Protein AF-A0AA40WFX5-F1 (afdb_monomer_lite)

pLDDT: mean 83.95, std 8.46, range [52.22, 93.69]

Secondary structure (DSSP, 8-state):
-HHHHHHHHHHHHHHHHHHHHHHHHHHHHHHHHHHHHHHHHHHHHHHPBPTTSS-B---HHHHHHHHT--

Structure (mmCIF, N/CA/C/O backbone):
data_AF-A0AA40WFX5-F1
#
_entry.id   AF-A0AA40WFX5-F1
#
loop_
_atom_site.group_PDB
_atom_site.id
_atom_site.type_symbol
_atom_site.label_atom_id
_atom_site.label_alt_id
_atom_site.label_comp_id
_atom_site.label_asym_id
_atom_site.label_entity_id
_atom_site.label_seq_id
_atom_site.pdbx_PDB_ins_code
_atom_site.Cartn_x
_atom_site.Cartn_y
_atom_site.Cartn_z
_atom_site.occupancy
_atom_site.B_iso_or_equiv
_atom_site.auth_seq_id
_atom_site.auth_comp_id
_atom_site.auth_asym_id
_atom_site.auth_atom_id
_atom_site.pdbx_PDB_model_num
ATOM 1 N N . MET A 1 1 ? -29.521 3.156 38.765 1.00 52.22 1 MET A N 1
ATOM 2 C CA . MET A 1 1 ? -29.520 2.945 37.296 1.00 52.22 1 MET A CA 1
ATOM 3 C C . MET A 1 1 ? -28.383 3.681 36.569 1.00 52.22 1 MET A C 1
ATOM 5 O O . MET A 1 1 ? -28.077 3.301 35.449 1.00 52.22 1 MET A O 1
ATOM 9 N N . GLU A 1 2 ? -27.684 4.637 37.192 1.00 59.59 2 GLU A N 1
ATOM 10 C CA . GLU A 1 2 ? -26.636 5.454 36.537 1.00 59.59 2 GLU A CA 1
ATOM 11 C C . GLU A 1 2 ? -25.342 4.699 36.172 1.00 59.59 2 GLU A C 1
ATOM 13 O O . GLU A 1 2 ? -24.755 4.928 35.117 1.00 59.59 2 GLU A O 1
ATOM 18 N N . VAL A 1 3 ? -24.917 3.733 36.994 1.00 65.94 3 VAL A N 1
ATOM 19 C CA . VAL A 1 3 ? -23.638 3.016 36.795 1.00 65.94 3 VAL A CA 1
ATOM 20 C C . VAL A 1 3 ? -23.641 2.138 35.533 1.00 65.94 3 VAL A C 1
ATOM 22 O O . VAL A 1 3 ? -22.592 1.885 34.940 1.00 65.94 3 VAL A O 1
ATOM 25 N N . LYS A 1 4 ? -24.819 1.663 35.104 1.00 70.75 4 LYS A N 1
ATOM 26 C CA . LYS A 1 4 ? -24.952 0.768 33.945 1.00 70.75 4 LYS A CA 1
ATOM 27 C C . LYS A 1 4 ? -24.809 1.540 32.628 1.00 70.75 4 LYS A C 1
ATOM 29 O O . LYS A 1 4 ? -24.030 1.118 31.780 1.00 70.75 4 LYS A O 1
ATOM 34 N N . GLY A 1 5 ? -25.452 2.707 32.523 1.00 77.38 5 GLY A N 1
ATOM 35 C CA . GLY A 1 5 ? -25.336 3.586 31.354 1.00 77.38 5 GLY A CA 1
ATOM 36 C C . GLY A 1 5 ? -23.923 4.143 31.163 1.00 77.38 5 GLY A C 1
ATOM 37 O O . GLY A 1 5 ? -23.432 4.205 30.040 1.00 77.38 5 GLY A O 1
ATOM 38 N N . LEU A 1 6 ? -23.213 4.449 32.256 1.00 81.81 6 LEU A N 1
ATOM 39 C CA . LEU A 1 6 ? -21.822 4.905 32.177 1.00 81.81 6 LEU A CA 1
ATOM 40 C C . LEU A 1 6 ? -20.877 3.807 31.657 1.00 81.81 6 LEU A C 1
ATOM 42 O O . LEU A 1 6 ? -20.009 4.075 30.829 1.00 81.81 6 LEU A O 1
ATOM 46 N N . LYS A 1 7 ? -21.051 2.557 32.106 1.00 83.12 7 LYS A N 1
ATOM 47 C CA . LYS A 1 7 ? -20.261 1.417 31.607 1.00 83.12 7 LYS A CA 1
ATOM 48 C C . LYS A 1 7 ? -20.481 1.180 30.115 1.00 83.12 7 LYS A C 1
ATOM 50 O O . LYS A 1 7 ? -19.522 0.909 29.396 1.00 83.12 7 LYS A O 1
ATOM 55 N N . GLU A 1 8 ? -21.722 1.302 29.663 1.00 85.94 8 GLU A N 1
ATOM 56 C CA . GLU A 1 8 ? -22.097 1.119 28.264 1.00 85.94 8 GLU A CA 1
ATOM 57 C C . GLU A 1 8 ? -21.519 2.238 27.384 1.00 85.94 8 GLU A C 1
ATOM 59 O O . GLU A 1 8 ? -20.849 1.955 26.391 1.00 85.94 8 GLU A O 1
ATOM 64 N N . ALA A 1 9 ? -21.623 3.496 27.827 1.00 82.31 9 ALA A N 1
ATOM 65 C CA . ALA A 1 9 ? -21.000 4.641 27.163 1.00 82.31 9 ALA A CA 1
ATOM 66 C C . ALA A 1 9 ? -19.468 4.500 27.055 1.00 82.31 9 ALA A C 1
ATOM 68 O O . ALA A 1 9 ? -18.892 4.741 25.993 1.00 82.31 9 ALA A O 1
ATOM 69 N N . ILE A 1 10 ? -18.796 4.049 28.122 1.00 81.56 10 ILE A N 1
ATOM 70 C CA . ILE A 1 10 ? -17.346 3.788 28.111 1.00 81.56 10 ILE A CA 1
ATOM 71 C C . ILE A 1 10 ? -16.996 2.650 27.141 1.00 81.56 10 ILE A C 1
ATOM 73 O O . ILE A 1 10 ? -15.965 2.720 26.469 1.00 81.56 10 ILE A O 1
ATOM 77 N N . SER A 1 11 ? -17.825 1.606 27.055 1.00 84.00 11 SER A N 1
ATOM 78 C CA . SER A 1 11 ? -17.613 0.492 26.122 1.00 84.00 11 SER A CA 1
ATOM 79 C C . SER A 1 11 ? -17.687 0.959 24.668 1.00 84.00 11 SER A C 1
ATOM 81 O O . SER A 1 11 ? -16.757 0.718 23.900 1.00 84.00 11 SER A O 1
ATOM 83 N N . VAL A 1 12 ? -18.729 1.719 24.319 1.00 82.06 12 VAL A N 1
ATOM 84 C CA . VAL A 1 12 ? -18.915 2.292 22.976 1.00 82.06 12 VAL A CA 1
ATOM 85 C C . VAL A 1 12 ? -17.770 3.239 22.611 1.00 82.06 12 VAL A C 1
ATOM 87 O O . VAL A 1 12 ? -17.237 3.168 21.504 1.00 82.06 12 VAL A O 1
ATOM 90 N N . LEU A 1 13 ? -17.324 4.087 23.544 1.00 77.50 13 LEU A N 1
ATOM 91 C CA . LEU A 1 13 ? -16.179 4.977 23.321 1.00 77.50 13 LEU A CA 1
ATOM 92 C C . LEU A 1 13 ? -14.879 4.198 23.077 1.00 77.50 13 LEU A C 1
ATOM 94 O O . LEU A 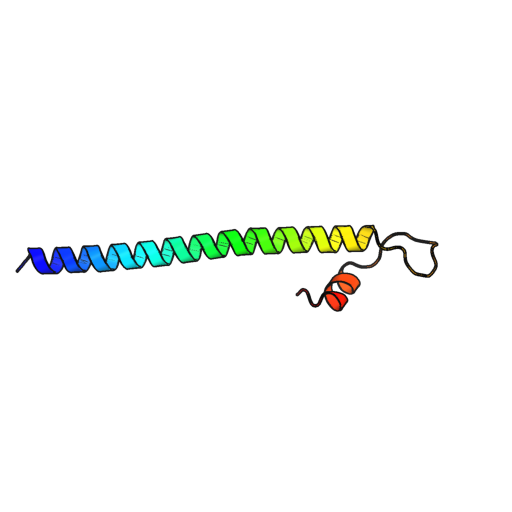1 13 ? -14.124 4.540 22.168 1.00 77.50 13 LEU A O 1
ATOM 98 N N . LYS A 1 14 ? -14.626 3.124 23.836 1.00 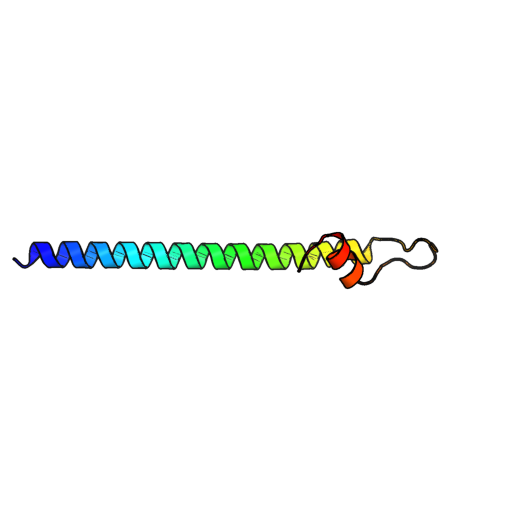79.12 14 LYS A N 1
ATOM 99 C CA . LYS A 1 14 ? -13.452 2.255 23.636 1.00 79.12 14 LYS A CA 1
ATOM 100 C C . LYS A 1 14 ? -13.494 1.517 22.299 1.00 79.12 14 LYS A C 1
ATOM 102 O O . LYS A 1 14 ? -12.451 1.337 21.670 1.00 79.12 14 LYS A O 1
ATOM 107 N N . GLU A 1 15 ? -14.668 1.080 21.858 1.00 76.75 15 GLU A N 1
ATOM 108 C CA . GLU A 1 15 ? -14.843 0.454 20.546 1.00 76.75 15 GLU A CA 1
ATOM 109 C C . GLU A 1 15 ? -14.633 1.452 19.404 1.00 76.75 15 GLU A C 1
ATOM 111 O O . GLU A 1 15 ? -13.925 1.149 18.438 1.00 76.75 15 GLU A O 1
ATOM 116 N N . LEU A 1 16 ? -15.176 2.665 19.538 1.00 78.62 16 LEU A N 1
ATOM 117 C CA . LEU A 1 16 ? -15.010 3.736 18.560 1.00 78.62 16 LEU A CA 1
ATOM 118 C C . LEU A 1 16 ? -13.542 4.160 18.435 1.00 78.62 16 LEU A C 1
ATOM 120 O O . LEU A 1 16 ? -13.034 4.266 17.313 1.00 78.62 16 LEU A O 1
ATOM 124 N N . ASP A 1 17 ? -12.846 4.316 19.563 1.00 77.06 17 ASP A N 1
ATOM 125 C CA . ASP A 1 17 ? -11.412 4.609 19.606 1.00 77.06 17 ASP A CA 1
ATOM 126 C C . ASP A 1 17 ? -10.589 3.488 18.952 1.00 77.06 17 ASP A C 1
ATOM 128 O O . ASP A 1 17 ? -9.823 3.736 18.019 1.00 77.06 17 ASP A O 1
ATOM 132 N N . ARG A 1 18 ? -10.828 2.218 19.311 1.00 75.50 18 ARG A N 1
ATOM 133 C CA . ARG A 1 18 ? -10.153 1.070 18.672 1.00 75.50 18 ARG A CA 1
ATOM 134 C C . ARG A 1 18 ? -10.391 1.012 17.166 1.00 75.50 18 ARG A C 1
ATOM 136 O O . ARG A 1 18 ? -9.448 0.754 16.410 1.00 75.50 18 ARG A O 1
ATOM 143 N N . GLY A 1 19 ? -11.616 1.263 16.709 1.00 83.75 19 GLY A N 1
ATOM 144 C CA . GLY A 1 19 ? -11.951 1.305 15.287 1.00 83.75 19 GLY A CA 1
ATOM 145 C C . GLY A 1 19 ? -11.268 2.469 14.567 1.00 83.75 19 GLY A C 1
ATOM 146 O O . GLY A 1 19 ? -10.787 2.321 13.440 1.00 83.75 19 GLY A O 1
ATOM 147 N N . TYR A 1 20 ? -11.190 3.637 15.205 1.00 82.94 20 TYR A N 1
ATOM 148 C CA . TYR A 1 20 ? -10.505 4.809 14.667 1.00 82.94 20 TYR A CA 1
ATOM 149 C C . TYR A 1 20 ? -8.989 4.596 14.575 1.00 82.94 20 TYR A C 1
ATOM 151 O O . TYR A 1 20 ? -8.419 4.744 13.491 1.00 82.94 20 TYR A O 1
ATOM 159 N N . VAL A 1 21 ? -8.354 4.151 15.662 1.00 83.44 21 VAL A N 1
ATOM 160 C CA . VAL A 1 21 ? -6.917 3.853 15.730 1.00 83.44 21 VAL A CA 1
ATOM 161 C C . VAL A 1 21 ? -6.535 2.771 14.724 1.00 83.44 21 VAL A C 1
ATOM 163 O O . VAL A 1 21 ? -5.566 2.932 13.983 1.00 83.44 21 VAL A O 1
ATOM 166 N N . THR A 1 22 ? -7.312 1.690 14.631 1.00 87.50 22 THR A N 1
ATOM 167 C CA . THR A 1 22 ? -7.061 0.616 13.657 1.00 87.50 22 THR A CA 1
ATOM 168 C C . THR A 1 22 ? -7.126 1.140 12.224 1.00 87.50 22 THR A C 1
ATOM 170 O O . THR A 1 22 ? -6.210 0.907 11.435 1.00 87.50 22 THR A O 1
ATOM 173 N N . ARG A 1 23 ? -8.154 1.928 11.883 1.00 88.50 23 ARG A N 1
ATOM 174 C CA . ARG A 1 23 ? -8.265 2.545 10.552 1.00 88.50 23 ARG A CA 1
ATOM 175 C C . ARG A 1 23 ? -7.119 3.516 10.269 1.00 88.50 23 ARG A C 1
ATOM 177 O O . ARG A 1 23 ? -6.603 3.519 9.153 1.00 88.50 23 ARG A O 1
ATOM 184 N N . ALA A 1 24 ? -6.700 4.315 11.248 1.00 86.00 24 ALA A N 1
ATOM 185 C CA . ALA A 1 24 ? -5.570 5.230 11.109 1.00 86.00 24 ALA A CA 1
ATOM 186 C C . ALA A 1 24 ? -4.258 4.474 10.844 1.00 86.00 24 ALA A C 1
ATOM 188 O O . ALA A 1 24 ? -3.531 4.820 9.910 1.00 86.00 24 ALA A O 1
ATOM 189 N N . LYS A 1 25 ? -4.001 3.387 11.585 1.00 86.81 25 LYS A N 1
ATOM 190 C CA . LYS A 1 25 ? -2.851 2.495 11.367 1.00 86.81 25 LYS A CA 1
ATOM 191 C C . LYS A 1 25 ? -2.858 1.900 9.960 1.00 86.81 25 LYS A C 1
ATOM 193 O O . LYS A 1 25 ? -1.855 1.996 9.257 1.00 86.81 25 LYS A O 1
ATOM 198 N N . ILE A 1 26 ? -3.995 1.368 9.507 1.00 92.81 26 ILE A N 1
ATOM 199 C CA . ILE A 1 26 ? -4.133 0.813 8.150 1.00 92.81 26 ILE A CA 1
ATOM 200 C C . ILE A 1 26 ? -3.851 1.884 7.087 1.00 92.81 26 ILE A C 1
ATOM 202 O O . ILE A 1 26 ? -3.111 1.632 6.137 1.00 92.81 26 ILE A O 1
ATOM 206 N N . ARG A 1 27 ? -4.377 3.107 7.246 1.00 91.94 27 ARG A N 1
AT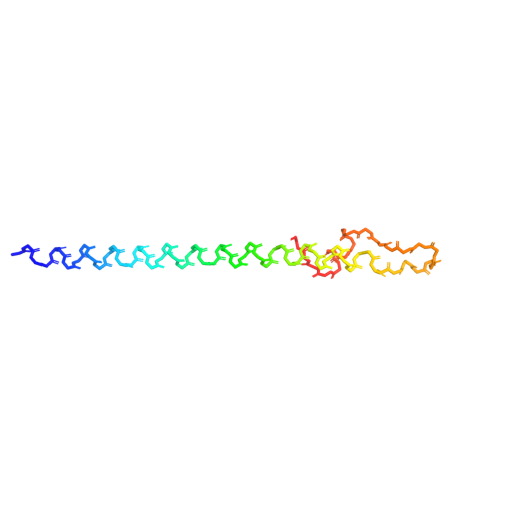OM 207 C CA . ARG A 1 27 ? -4.083 4.214 6.318 1.00 91.94 27 ARG A CA 1
ATOM 208 C C . ARG A 1 27 ? -2.597 4.560 6.290 1.00 91.94 27 ARG A C 1
ATOM 210 O O . ARG A 1 27 ? -2.062 4.793 5.207 1.00 91.94 27 ARG A O 1
ATOM 217 N N . ALA A 1 28 ? -1.937 4.592 7.447 1.00 92.44 28 ALA A N 1
ATOM 218 C CA . ALA A 1 28 ? -0.506 4.863 7.537 1.00 92.44 28 ALA A CA 1
ATOM 219 C C . ALA A 1 28 ? 0.312 3.792 6.798 1.00 92.44 28 ALA A C 1
ATOM 221 O O . ALA A 1 28 ? 1.128 4.134 5.941 1.00 92.44 28 ALA A O 1
ATOM 222 N N . ILE A 1 29 ? 0.018 2.509 7.039 1.00 92.88 29 ILE A N 1
ATOM 223 C CA . ILE A 1 29 ? 0.660 1.377 6.352 1.00 92.88 29 ILE A CA 1
ATOM 224 C C . ILE A 1 29 ? 0.449 1.476 4.838 1.00 92.88 29 ILE A C 1
ATOM 226 O O . ILE A 1 29 ? 1.413 1.444 4.074 1.00 92.88 29 ILE A O 1
ATOM 230 N N . ASN A 1 30 ? -0.791 1.690 4.393 1.00 92.69 30 ASN A N 1
ATOM 231 C CA . ASN A 1 30 ? -1.113 1.812 2.970 1.00 92.69 30 ASN A CA 1
ATOM 232 C C . ASN A 1 30 ? -0.381 2.987 2.305 1.00 92.69 30 ASN A C 1
ATOM 234 O O . ASN A 1 30 ? 0.033 2.891 1.148 1.00 92.69 30 ASN A O 1
ATOM 238 N N . ARG A 1 31 ? -0.178 4.097 3.027 1.00 91.69 31 ARG A N 1
ATOM 239 C CA . ARG A 1 31 ? 0.567 5.260 2.527 1.00 91.69 31 ARG A CA 1
ATOM 240 C C . ARG A 1 31 ? 2.043 4.934 2.308 1.00 91.69 31 ARG A C 1
ATOM 242 O O . ARG A 1 31 ? 2.588 5.293 1.263 1.00 91.69 31 ARG A O 1
ATOM 249 N N . VAL A 1 32 ? 2.663 4.236 3.260 1.00 93.69 32 VAL A N 1
ATOM 250 C CA . VAL A 1 32 ? 4.058 3.784 3.153 1.00 93.69 32 VAL A CA 1
ATOM 251 C C . VAL A 1 32 ? 4.199 2.770 2.022 1.00 93.69 32 VAL A C 1
ATOM 253 O O . VAL A 1 32 ? 5.022 2.973 1.132 1.00 93.69 32 VAL A O 1
ATOM 256 N N . ALA A 1 33 ? 3.339 1.751 1.976 1.00 90.88 33 ALA A N 1
ATOM 257 C CA . ALA A 1 33 ? 3.348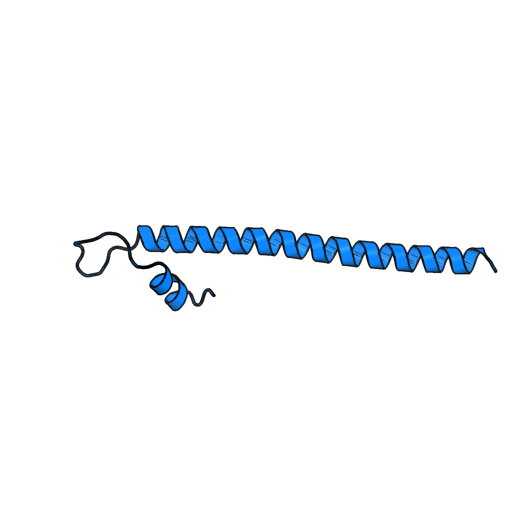 0.737 0.924 1.00 90.88 33 ALA A CA 1
ATOM 258 C C . ALA A 1 33 ? 3.229 1.364 -0.476 1.00 90.88 33 ALA A C 1
ATOM 260 O O . ALA A 1 33 ? 4.044 1.090 -1.358 1.00 90.88 33 ALA A O 1
ATOM 261 N N . LYS A 1 34 ? 2.286 2.300 -0.670 1.00 91.25 34 LYS A N 1
ATOM 262 C CA . LYS A 1 34 ? 2.125 3.031 -1.938 1.00 91.25 34 LYS A CA 1
ATOM 263 C C . LYS A 1 34 ? 3.384 3.812 -2.323 1.00 91.25 34 LYS A C 1
ATOM 265 O O . LYS A 1 34 ? 3.738 3.872 -3.504 1.00 91.25 34 LYS A O 1
ATOM 270 N N . ARG A 1 35 ? 4.070 4.421 -1.350 1.00 93.19 35 ARG A N 1
ATOM 271 C CA . ARG A 1 35 ? 5.315 5.159 -1.600 1.00 93.19 35 ARG A CA 1
ATOM 272 C C . ARG A 1 35 ? 6.449 4.223 -2.001 1.00 93.19 35 ARG A C 1
ATOM 274 O O . ARG A 1 35 ? 7.106 4.512 -2.999 1.00 93.19 35 ARG A O 1
ATOM 281 N N . VAL A 1 36 ? 6.640 3.124 -1.273 1.00 92.88 36 VAL A N 1
ATOM 282 C CA . VAL A 1 36 ? 7.668 2.114 -1.563 1.00 92.88 36 VAL A CA 1
ATOM 283 C C . VAL A 1 36 ? 7.483 1.578 -2.978 1.00 92.88 36 VAL A C 1
ATOM 285 O O . VAL A 1 36 ? 8.383 1.716 -3.800 1.00 92.88 36 VAL A O 1
ATOM 288 N N . VAL A 1 37 ? 6.277 1.115 -3.315 1.00 90.38 37 VAL A N 1
ATOM 289 C CA . VAL A 1 37 ? 5.945 0.626 -4.661 1.00 90.38 37 VAL A CA 1
ATOM 290 C C . VAL A 1 37 ? 6.249 1.677 -5.738 1.00 90.38 37 VAL A C 1
ATOM 292 O O . VAL A 1 37 ? 6.848 1.369 -6.767 1.00 90.38 37 VAL A O 1
ATOM 295 N N . SER A 1 38 ? 5.896 2.945 -5.507 1.00 90.06 38 SER A N 1
ATOM 296 C CA . SER A 1 38 ? 6.174 4.033 -6.455 1.00 90.06 38 SER A CA 1
ATOM 297 C C . SER A 1 38 ? 7.667 4.278 -6.691 1.00 90.06 38 SER A C 1
ATOM 299 O O . SER A 1 38 ? 8.055 4.635 -7.809 1.00 90.06 38 SER A O 1
ATOM 301 N N . VAL A 1 39 ? 8.490 4.145 -5.651 1.00 93.19 39 VAL A N 1
ATOM 302 C CA . VAL A 1 39 ? 9.946 4.284 -5.749 1.00 93.19 39 VAL A CA 1
ATOM 303 C C . VAL A 1 39 ? 10.526 3.071 -6.466 1.00 93.19 39 VAL A C 1
ATOM 305 O O . VAL A 1 39 ? 11.198 3.251 -7.474 1.00 93.19 39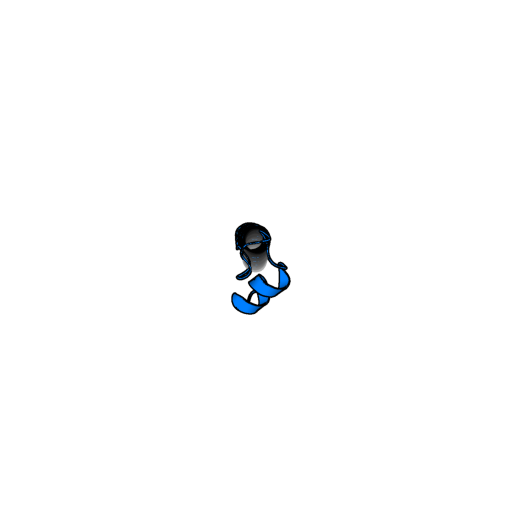 VAL A O 1
ATOM 308 N N . SER A 1 40 ? 10.178 1.854 -6.046 1.00 89.44 40 SER A N 1
ATOM 309 C CA . SER A 1 40 ? 10.680 0.612 -6.645 1.00 89.44 40 SER A CA 1
ATOM 310 C C . SER A 1 40 ? 10.389 0.522 -8.143 1.00 89.44 40 SER A C 1
ATOM 312 O O . SER A 1 40 ? 11.278 0.192 -8.920 1.00 89.44 40 SER A O 1
ATOM 314 N N . VAL A 1 41 ? 9.174 0.880 -8.577 1.00 90.94 41 VAL A N 1
ATOM 315 C CA . VAL A 1 41 ? 8.819 0.896 -10.007 1.00 90.94 41 VAL A CA 1
ATOM 316 C C . VAL A 1 41 ? 9.665 1.914 -10.778 1.00 90.94 41 VAL A C 1
ATOM 318 O O . VAL A 1 41 ? 10.059 1.638 -11.907 1.00 90.94 41 VAL A O 1
ATOM 321 N N . ARG A 1 42 ? 9.955 3.085 -10.195 1.00 91.12 42 ARG A N 1
ATOM 322 C CA . ARG A 1 42 ? 10.816 4.096 -10.829 1.00 91.12 42 ARG A CA 1
ATOM 323 C C . ARG A 1 42 ? 12.268 3.642 -10.907 1.00 91.12 42 ARG A C 1
ATOM 325 O O . ARG A 1 42 ? 12.872 3.796 -11.960 1.00 91.12 42 ARG A O 1
ATOM 332 N N . SER A 1 43 ? 12.795 3.046 -9.843 1.00 91.31 43 SER A N 1
ATOM 333 C CA . SER A 1 43 ? 14.147 2.487 -9.836 1.00 91.31 43 SER A CA 1
ATOM 334 C C . SER A 1 43 ? 14.285 1.366 -10.864 1.00 91.31 43 SER A C 1
ATOM 336 O O . SER A 1 43 ? 15.202 1.393 -11.675 1.00 91.31 43 SER A O 1
ATOM 338 N N . ALA A 1 44 ? 13.329 0.435 -10.913 1.00 88.06 44 ALA A N 1
ATOM 339 C CA . ALA A 1 44 ? 13.303 -0.614 -11.929 1.00 88.06 44 ALA A CA 1
ATOM 340 C C . ALA A 1 44 ? 13.228 -0.024 -13.345 1.00 88.06 44 ALA A C 1
ATOM 342 O O . ALA A 1 44 ? 13.967 -0.438 -14.231 1.00 88.06 44 ALA A O 1
ATOM 343 N N . ALA A 1 45 ? 12.379 0.985 -13.552 1.00 88.81 45 ALA A N 1
ATOM 344 C CA . ALA A 1 45 ? 12.271 1.675 -14.829 1.00 88.81 45 ALA A CA 1
ATOM 345 C C . ALA A 1 45 ? 13.582 2.348 -15.248 1.00 88.81 45 ALA A C 1
ATOM 347 O O . ALA A 1 45 ? 13.883 2.327 -16.431 1.00 88.81 45 ALA A O 1
ATOM 348 N N . ALA A 1 46 ? 14.356 2.905 -14.314 1.00 89.00 46 ALA A N 1
ATOM 349 C CA . ALA A 1 46 ? 15.646 3.530 -14.597 1.00 89.00 46 ALA A CA 1
ATOM 350 C C . ALA A 1 46 ? 16.758 2.510 -14.885 1.00 89.00 46 ALA A C 1
ATOM 352 O O . ALA A 1 46 ? 17.625 2.787 -15.702 1.00 89.00 46 ALA A O 1
ATOM 353 N N . LEU A 1 47 ? 16.739 1.343 -14.236 1.00 87.69 47 LEU A N 1
ATOM 354 C CA . LEU A 1 47 ? 17.804 0.341 -14.357 1.00 87.69 47 LEU A CA 1
ATOM 355 C C . LEU A 1 47 ? 17.666 -0.559 -15.589 1.00 87.69 47 LEU A C 1
ATOM 357 O O . LEU A 1 47 ? 18.673 -1.048 -16.097 1.00 87.69 47 LEU A O 1
ATOM 361 N N . VAL A 1 48 ? 16.441 -0.795 -16.068 1.00 84.19 48 VAL A N 1
ATOM 362 C CA . VAL A 1 48 ? 16.202 -1.679 -17.217 1.00 84.19 48 VAL A CA 1
ATOM 363 C C . VAL A 1 48 ? 16.817 -1.089 -18.484 1.00 84.19 48 VAL A C 1
ATOM 365 O O . VAL A 1 48 ? 16.511 0.036 -18.874 1.00 84.19 48 VAL A O 1
ATOM 368 N N . VAL A 1 49 ? 17.649 -1.883 -19.15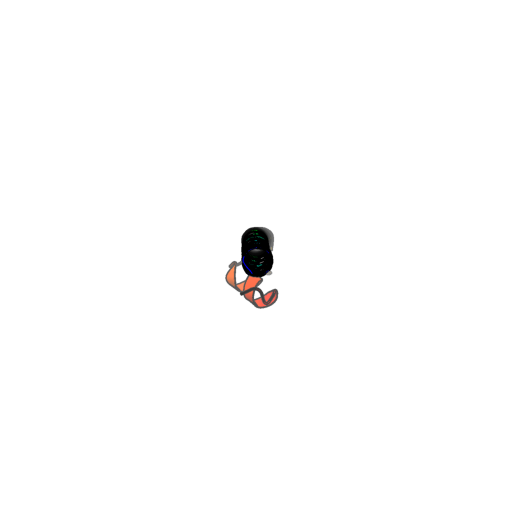3 1.00 78.00 49 VAL A N 1
ATOM 369 C CA . VAL A 1 49 ? 18.217 -1.565 -20.465 1.00 78.00 49 VAL A CA 1
ATOM 370 C C . VAL A 1 49 ? 17.227 -2.015 -21.541 1.00 78.00 49 VAL A C 1
ATOM 372 O O . VAL A 1 49 ? 16.747 -3.151 -21.515 1.00 78.00 49 VAL A O 1
ATOM 375 N N . ALA A 1 50 ? 16.853 -1.106 -22.444 1.00 72.88 50 ALA A N 1
ATOM 376 C CA . ALA A 1 50 ? 15.991 -1.447 -23.571 1.00 72.88 50 ALA A CA 1
ATOM 377 C C . ALA A 1 50 ? 16.740 -2.396 -24.523 1.00 72.88 50 ALA A C 1
ATOM 379 O O . ALA A 1 50 ? 17.955 -2.316 -24.634 1.00 72.88 50 ALA A O 1
ATOM 380 N N . GLY A 1 51 ? 16.036 -3.316 -25.192 1.00 70.00 51 GLY A N 1
ATOM 381 C CA . GLY A 1 51 ? 16.663 -4.394 -25.979 1.00 70.00 51 GLY A CA 1
ATOM 382 C C . GLY A 1 51 ? 17.508 -3.938 -27.177 1.00 70.00 51 GLY A C 1
ATOM 383 O O . GLY A 1 51 ? 18.202 -4.752 -27.772 1.00 70.00 51 GLY A O 1
ATOM 384 N N . ASP A 1 52 ? 17.475 -2.649 -27.519 1.00 75.00 52 ASP A N 1
ATOM 385 C CA . ASP A 1 52 ? 18.395 -2.019 -28.466 1.00 75.00 52 ASP A CA 1
ATOM 386 C C . ASP A 1 52 ? 19.750 -1.645 -27.830 1.00 75.00 52 ASP A C 1
ATOM 388 O O . ASP A 1 52 ? 20.631 -1.170 -28.541 1.00 75.00 52 ASP A O 1
ATOM 392 N N . ASN A 1 53 ? 19.925 -1.851 -26.516 1.00 68.56 53 ASN A N 1
ATOM 393 C CA . ASN A 1 53 ? 21.100 -1.605 -25.662 1.00 68.56 53 ASN A CA 1
ATOM 394 C C . ASN A 1 53 ? 21.749 -0.215 -25.796 1.00 68.56 53 ASN A C 1
ATOM 396 O O . ASN A 1 53 ? 22.815 0.041 -25.242 1.00 68.56 53 ASN A O 1
ATOM 400 N N . ARG A 1 54 ? 21.097 0.706 -26.508 1.00 74.00 54 ARG A N 1
ATOM 401 C CA . ARG A 1 54 ? 21.585 2.061 -26.791 1.00 74.00 54 ARG A CA 1
ATOM 402 C C . ARG A 1 54 ? 21.130 3.071 -25.750 1.00 74.00 54 ARG A C 1
ATOM 404 O O . ARG A 1 54 ? 21.696 4.158 -25.673 1.00 74.00 54 ARG A O 1
ATOM 411 N N . ARG A 1 55 ? 20.086 2.748 -24.980 1.00 75.56 55 ARG A N 1
ATOM 412 C CA . ARG A 1 55 ? 19.533 3.617 -23.939 1.00 75.56 55 ARG A CA 1
ATOM 413 C C . ARG A 1 55 ? 19.202 2.819 -22.687 1.00 75.56 55 ARG A C 1
ATOM 415 O O . ARG A 1 55 ? 18.542 1.781 -22.740 1.00 75.56 55 ARG A O 1
ATOM 422 N N . GLN A 1 56 ? 19.649 3.348 -21.555 1.00 82.50 56 GLN A N 1
ATOM 423 C CA . GLN A 1 56 ? 19.239 2.870 -20.248 1.00 82.50 56 GLN A CA 1
ATOM 424 C C . GLN A 1 56 ? 17.941 3.569 -19.840 1.00 82.50 56 GLN A C 1
ATOM 426 O O . GLN A 1 56 ? 17.778 4.778 -20.019 1.00 82.50 56 GLN A O 1
ATOM 431 N N . GLY A 1 57 ? 17.018 2.788 -19.295 1.00 84.25 57 GLY A N 1
ATOM 432 C CA . GLY A 1 57 ? 15.732 3.250 -18.818 1.00 84.25 57 GLY A CA 1
ATOM 433 C C . GLY A 1 57 ? 14.576 2.944 -19.772 1.00 84.25 57 GLY A C 1
ATOM 434 O O . GLY A 1 57 ? 14.682 3.048 -20.993 1.00 84.25 57 GLY A O 1
ATOM 435 N N . ILE A 1 58 ? 13.423 2.607 -19.196 1.00 89.25 58 ILE A N 1
ATOM 436 C CA . ILE A 1 58 ? 12.154 2.414 -19.902 1.00 89.25 58 ILE A CA 1
ATOM 437 C C . ILE A 1 58 ? 11.044 3.247 -19.254 1.00 89.25 58 ILE A C 1
ATOM 439 O O . ILE A 1 58 ? 11.120 3.587 -18.073 1.00 89.25 58 ILE A O 1
ATOM 443 N N . PRO A 1 59 ? 9.956 3.566 -19.977 1.00 89.44 59 PRO A N 1
ATOM 444 C CA . PRO A 1 59 ? 8.840 4.288 -19.384 1.00 89.44 59 PRO A CA 1
ATOM 445 C C . PRO A 1 59 ? 8.264 3.567 -18.154 1.00 89.44 59 PRO A C 1
ATOM 447 O O . PRO A 1 59 ? 7.897 2.393 -18.217 1.00 89.44 59 PRO A O 1
ATOM 450 N N . VAL A 1 60 ? 8.077 4.305 -17.055 1.00 89.69 60 VAL A N 1
ATOM 451 C CA . VAL A 1 60 ? 7.505 3.806 -15.784 1.00 89.69 60 VAL A CA 1
ATOM 452 C C . VAL A 1 60 ? 6.165 3.088 -15.998 1.00 89.69 60 VAL A C 1
ATOM 454 O O . VAL A 1 60 ? 5.891 2.067 -15.366 1.00 89.69 60 VAL A O 1
ATOM 457 N N . ARG A 1 61 ? 5.336 3.577 -16.935 1.00 90.94 61 ARG A N 1
ATOM 458 C CA . ARG A 1 61 ? 4.053 2.954 -17.315 1.00 90.94 61 ARG A CA 1
ATOM 459 C C . ARG A 1 61 ? 4.206 1.512 -17.811 1.00 90.94 61 ARG A C 1
ATOM 461 O O . ARG A 1 61 ? 3.342 0.682 -17.545 1.00 90.94 61 ARG A O 1
ATOM 468 N N . THR A 1 62 ? 5.309 1.204 -18.490 1.00 89.25 62 THR A N 1
ATOM 469 C CA . THR A 1 62 ? 5.603 -0.132 -19.017 1.00 89.25 62 THR A CA 1
ATOM 470 C C . THR A 1 62 ? 5.883 -1.100 -17.874 1.00 89.25 62 THR A C 1
ATOM 472 O O . THR A 1 62 ? 5.319 -2.194 -17.846 1.00 89.25 62 THR A O 1
ATOM 475 N N . VAL A 1 63 ? 6.677 -0.669 -16.888 1.00 89.19 63 VAL A N 1
ATOM 476 C CA . VAL A 1 63 ? 6.958 -1.453 -15.676 1.00 89.19 63 VAL A CA 1
ATOM 477 C C . VAL A 1 63 ? 5.679 -1.678 -14.872 1.00 89.19 63 VAL A C 1
ATOM 479 O O . VAL A 1 63 ? 5.384 -2.815 -14.517 1.00 89.19 63 VAL A O 1
ATOM 482 N N . ARG A 1 64 ? 4.862 -0.635 -14.661 1.00 90.06 64 ARG A N 1
ATOM 483 C CA . ARG A 1 64 ? 3.567 -0.758 -13.962 1.00 90.06 64 ARG A CA 1
ATOM 484 C C . ARG A 1 64 ? 2.629 -1.761 -14.621 1.00 90.06 64 ARG A C 1
ATOM 486 O O . ARG A 1 64 ? 2.076 -2.616 -13.936 1.00 90.06 64 ARG A O 1
ATOM 493 N N . ARG A 1 65 ? 2.477 -1.681 -15.949 1.00 90.38 65 ARG A N 1
ATOM 494 C CA . ARG A 1 65 ? 1.612 -2.587 -16.716 1.00 90.38 65 ARG A CA 1
ATOM 495 C C . ARG A 1 65 ? 2.078 -4.038 -16.604 1.00 90.38 65 ARG A C 1
ATOM 497 O O . ARG A 1 65 ? 1.243 -4.917 -16.425 1.00 90.38 65 ARG A O 1
ATOM 504 N N . ARG A 1 66 ? 3.392 -4.286 -16.668 1.00 87.44 66 ARG A N 1
ATOM 505 C CA . ARG A 1 66 ? 3.965 -5.635 -16.512 1.00 87.44 66 ARG A CA 1
ATOM 506 C C . ARG A 1 66 ? 3.816 -6.171 -15.090 1.00 87.44 66 ARG A C 1
ATOM 508 O O . ARG A 1 66 ? 3.398 -7.307 -14.918 1.00 87.44 66 ARG A O 1
ATOM 515 N N . ALA A 1 67 ? 4.092 -5.344 -14.085 1.00 85.81 67 ALA A N 1
ATOM 516 C CA . ALA A 1 67 ? 3.981 -5.717 -12.677 1.00 85.81 67 ALA A CA 1
ATOM 517 C C . ALA A 1 67 ? 2.530 -5.729 -12.153 1.00 85.81 67 ALA A C 1
ATOM 519 O O . ALA A 1 67 ? 2.310 -6.036 -10.986 1.00 85.81 67 ALA A O 1
ATOM 520 N N . ARG A 1 68 ? 1.539 -5.380 -12.992 1.00 88.38 68 ARG A N 1
ATOM 521 C CA . ARG A 1 68 ? 0.113 -5.248 -12.630 1.00 88.38 68 ARG A CA 1
ATOM 522 C C . ARG A 1 68 ? -0.121 -4.322 -11.427 1.00 88.38 68 ARG A C 1
ATOM 524 O O . ARG A 1 68 ? -1.052 -4.511 -10.650 1.00 88.38 68 ARG A O 1
ATOM 531 N N . VAL A 1 69 ? 0.716 -3.294 -11.301 1.00 84.06 69 VAL A N 1
ATOM 532 C CA . VAL A 1 69 ? 0.631 -2.287 -10.240 1.00 84.06 69 VAL A CA 1
ATOM 533 C C . VAL A 1 69 ? -0.169 -1.096 -10.759 1.00 84.06 69 VAL A C 1
ATOM 535 O O . VAL A 1 69 ? 0.216 -0.490 -11.763 1.00 84.06 69 VAL A O 1
ATOM 538 N N . ARG A 1 70 ? -1.266 -0.757 -10.077 1.00 71.00 70 ARG A N 1
ATOM 539 C CA . ARG A 1 70 ? -2.116 0.396 -10.410 1.00 71.00 70 ARG A CA 1
ATOM 540 C C . ARG A 1 70 ? -1.549 1.686 -9.804 1.00 71.00 70 ARG A C 1
ATOM 542 O O . ARG A 1 70 ? -1.350 1.730 -8.572 1.00 71.00 70 ARG A O 1
#

Sequence (70 aa):
MEVKGLKEAISVLKELDRGYVTRAKIRAINRVAKRVVSVSVRSAAALVVAGDNRRQGIPVRTVRRRARVR

Organism: NCBI:txid44276

InterPro domains:
  IPR010633 Bacteriophage lambda, GpZ, minor tail [PF06763] (3-70)

Radius of gyration: 23.75 Å; chains: 1; bounding box: 51×11×66 Å

Foldseek 3Di:
DVVVVVVVVVVVVVVVVVVVVVVVVVVVVVVVVVVVVVVVLQVVQQADQDPVNPDGGDDSVVSCVVVVND